Protein AF-A0A0M9E7S1-F1 (afdb_monomer_lite)

Sequence (119 aa):
RYPCWGASKAYTALWEYKQAVERAGSFEASAVIRSLEGHKFSILKDEEQWRKFDHQNIQTIFLVKCKEKKAVLKDPYKLDFFDIIDYLPGGRSARTYEEWKTDRLKANLPTYLEKLPGE

Foldseek 3Di:
DDDDPVVVVVVVVVVLLVVLCVVLVHPQPVSSLVSQAQDWDDDPAPIWHLHHFPRDIQAKDFDWDFDDQVVLVPPPVSPPTTDGDDIDGSVRPDDDLVRVQVVQVVVVHDSGDDDDPPD

Structure (mmCIF, N/CA/C/O backbone):
data_AF-A0A0M9E7S1-F1
#
_entry.id   AF-A0A0M9E7S1-F1
#
loop_
_atom_site.group_PDB
_atom_site.id
_atom_site.type_sy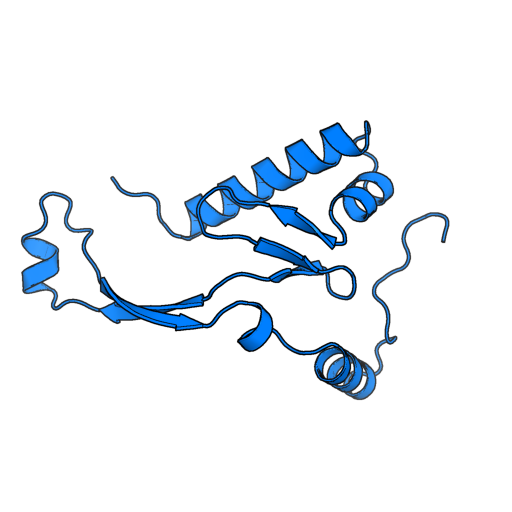mbol
_atom_site.label_atom_id
_atom_site.label_alt_id
_atom_site.label_comp_id
_atom_site.label_asym_id
_atom_site.label_entity_id
_atom_site.label_seq_id
_atom_site.pdbx_PDB_ins_code
_atom_site.Cartn_x
_atom_site.Cartn_y
_atom_site.Cartn_z
_atom_site.occupancy
_atom_site.B_iso_or_equiv
_atom_site.auth_seq_id
_atom_site.auth_comp_id
_atom_site.auth_asym_id
_atom_site.auth_atom_id
_atom_site.pdbx_PDB_model_num
ATOM 1 N N . ARG A 1 1 ? 7.468 8.975 -20.423 1.00 82.81 1 ARG A N 1
ATOM 2 C CA . ARG A 1 1 ? 8.323 8.590 -19.272 1.00 82.81 1 ARG A CA 1
ATOM 3 C C . ARG A 1 1 ? 7.488 7.689 -18.374 1.00 82.81 1 ARG A C 1
ATOM 5 O O . ARG A 1 1 ? 6.352 8.064 -18.121 1.00 82.81 1 ARG A O 1
ATOM 12 N N . TYR A 1 2 ? 7.994 6.535 -17.937 1.00 88.00 2 TYR A N 1
ATOM 13 C CA . TYR A 1 2 ? 7.246 5.669 -17.016 1.00 88.00 2 TYR A CA 1
ATOM 14 C C . TYR A 1 2 ? 7.163 6.290 -15.610 1.00 88.00 2 TYR A C 1
ATOM 16 O O . TYR A 1 2 ? 8.112 6.976 -15.206 1.00 88.00 2 TYR A O 1
ATOM 24 N N . PRO A 1 3 ? 6.051 6.099 -14.876 1.00 90.75 3 PRO A N 1
ATOM 25 C CA . PRO A 1 3 ? 5.934 6.559 -13.499 1.00 90.75 3 PRO A C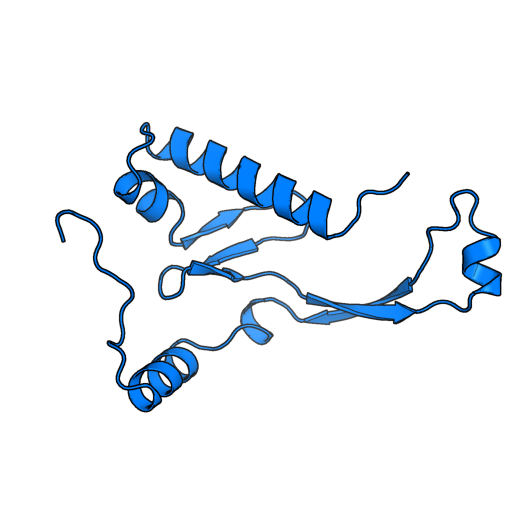A 1
ATOM 26 C C . PRO A 1 3 ? 6.926 5.816 -12.601 1.00 90.75 3 PRO A C 1
ATOM 28 O O . PRO A 1 3 ? 7.207 4.634 -12.797 1.00 90.75 3 PRO A O 1
ATOM 31 N N . CYS A 1 4 ? 7.457 6.510 -11.596 1.00 90.31 4 CYS A N 1
ATOM 32 C CA . CYS A 1 4 ? 8.241 5.856 -10.557 1.00 90.31 4 CYS A CA 1
ATOM 33 C C . CYS A 1 4 ? 7.319 5.205 -9.517 1.00 90.31 4 CYS A C 1
ATOM 35 O O . CYS A 1 4 ? 6.138 5.537 -9.399 1.00 90.31 4 CYS A O 1
ATOM 37 N N . TRP A 1 5 ? 7.889 4.325 -8.700 1.00 90.88 5 TRP A N 1
ATOM 38 C CA . TRP A 1 5 ? 7.177 3.680 -7.597 1.00 90.88 5 TRP A CA 1
ATOM 39 C C . TRP A 1 5 ? 6.497 4.674 -6.642 1.00 90.88 5 TRP A C 1
ATOM 41 O O . TRP A 1 5 ? 5.374 4.439 -6.205 1.00 90.88 5 TRP A O 1
ATOM 51 N N . GLY A 1 6 ? 7.128 5.823 -6.370 1.00 93.94 6 GLY A N 1
ATOM 52 C CA . GLY A 1 6 ? 6.534 6.876 -5.542 1.00 93.94 6 GLY A CA 1
ATOM 53 C C . GLY A 1 6 ? 5.258 7.471 -6.148 1.00 93.94 6 GLY A C 1
ATOM 54 O O . GLY A 1 6 ? 4.278 7.666 -5.434 1.00 93.94 6 GLY A O 1
ATOM 55 N N . ALA A 1 7 ? 5.234 7.687 -7.467 1.00 94.88 7 ALA A N 1
ATOM 56 C CA . ALA A 1 7 ? 4.047 8.177 -8.168 1.00 94.88 7 ALA A CA 1
ATOM 57 C C . ALA A 1 7 ? 2.902 7.152 -8.130 1.00 94.88 7 ALA A C 1
ATOM 59 O O . ALA A 1 7 ? 1.761 7.523 -7.873 1.00 94.88 7 ALA A O 1
ATOM 60 N N . SER A 1 8 ? 3.215 5.863 -8.312 1.00 93.75 8 SER A N 1
ATOM 61 C CA . SER A 1 8 ? 2.234 4.778 -8.173 1.00 93.75 8 SER A CA 1
ATOM 62 C C . SER A 1 8 ? 1.630 4.742 -6.764 1.00 93.75 8 SER A C 1
ATOM 64 O O . SER A 1 8 ? 0.411 4.719 -6.627 1.00 93.75 8 SER A O 1
ATOM 66 N N . LYS A 1 9 ? 2.459 4.838 -5.716 1.00 94.12 9 LYS A N 1
ATOM 67 C CA . LYS A 1 9 ? 1.985 4.865 -4.324 1.00 94.12 9 LYS A CA 1
ATOM 68 C C . LYS A 1 9 ? 1.076 6.047 -4.016 1.00 94.12 9 LYS A C 1
ATOM 70 O O . LYS A 1 9 ? 0.037 5.861 -3.392 1.00 94.12 9 LYS A O 1
ATOM 75 N N . ALA A 1 10 ? 1.476 7.247 -4.431 1.00 96.50 10 ALA A N 1
ATOM 76 C CA . ALA A 1 10 ? 0.689 8.453 -4.200 1.00 96.50 10 ALA A CA 1
ATOM 77 C C . ALA A 1 10 ? -0.675 8.365 -4.898 1.00 96.50 10 ALA A C 1
ATOM 79 O O . ALA A 1 10 ? -1.693 8.705 -4.300 1.00 96.50 10 ALA A O 1
ATOM 80 N N . TYR A 1 11 ? -0.696 7.851 -6.132 1.00 96.88 11 TYR A N 1
ATOM 81 C CA . TYR A 1 11 ? -1.932 7.633 -6.876 1.00 96.88 11 TYR A CA 1
ATOM 82 C C . TYR A 1 11 ? -2.858 6.639 -6.165 1.00 96.88 11 TYR A C 1
ATOM 84 O O . TYR A 1 11 ? -4.017 6.967 -5.920 1.00 96.88 11 TYR A O 1
ATOM 92 N N . THR A 1 12 ? -2.345 5.468 -5.765 1.00 96.62 12 THR A N 1
ATOM 93 C CA . THR A 1 12 ? -3.123 4.463 -5.023 1.00 96.62 12 THR A CA 1
ATOM 94 C C . THR A 1 12 ? -3.678 5.031 -3.717 1.00 96.62 12 THR A C 1
ATOM 96 O O . THR A 1 12 ? -4.867 4.890 -3.456 1.00 96.62 12 THR A O 1
ATOM 99 N N . ALA A 1 13 ? -2.856 5.715 -2.914 1.00 96.75 13 ALA A N 1
ATOM 100 C CA . ALA A 1 13 ? -3.292 6.269 -1.632 1.00 96.75 13 ALA A CA 1
ATOM 101 C C . ALA A 1 13 ? -4.400 7.324 -1.792 1.00 96.75 13 ALA A C 1
ATOM 103 O O . ALA A 1 13 ? -5.380 7.305 -1.050 1.00 96.75 13 ALA A O 1
ATOM 104 N N . LEU A 1 14 ? -4.271 8.221 -2.776 1.00 98.06 14 LEU A N 1
ATOM 105 C CA . LEU A 1 14 ? -5.283 9.244 -3.031 1.00 98.06 14 LEU A CA 1
ATOM 106 C C . LEU A 1 14 ? -6.587 8.635 -3.559 1.00 98.06 14 LEU A C 1
ATOM 108 O O . LEU A 1 14 ? -7.670 9.059 -3.154 1.00 98.06 14 LEU A O 1
ATOM 112 N N . TRP A 1 15 ? -6.489 7.638 -4.440 1.00 98.06 15 TRP A N 1
ATOM 113 C CA . TRP A 1 15 ? -7.659 6.948 -4.975 1.00 98.06 15 TRP A CA 1
ATOM 114 C C . TRP A 1 15 ? -8.411 6.183 -3.885 1.00 98.06 15 TRP A C 1
ATOM 116 O O . TRP A 1 15 ? -9.627 6.307 -3.773 1.00 98.06 15 TRP A O 1
ATOM 126 N N . GLU A 1 16 ? -7.691 5.462 -3.031 1.00 98.31 16 GLU A N 1
ATOM 127 C CA . GLU A 1 16 ? -8.280 4.729 -1.912 1.00 98.31 16 GLU A CA 1
ATOM 128 C C . GLU A 1 16 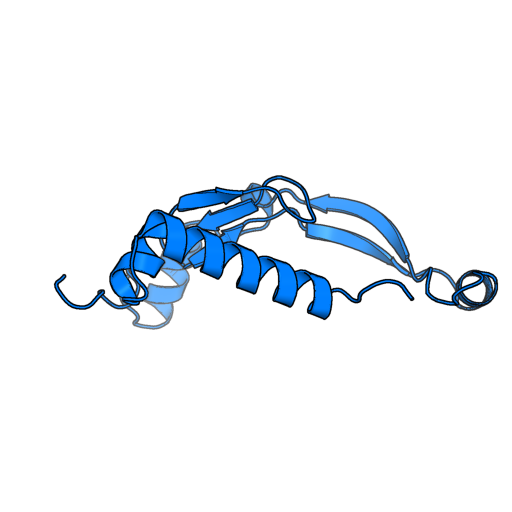? -8.899 5.660 -0.868 1.00 98.31 16 GLU A C 1
ATOM 130 O O . GLU A 1 16 ? -10.001 5.391 -0.391 1.00 98.31 16 GLU A O 1
ATOM 135 N N . TYR A 1 17 ? -8.262 6.798 -0.573 1.00 98.50 17 TYR A N 1
ATOM 136 C CA . TYR A 1 17 ? -8.858 7.827 0.280 1.00 98.50 17 TYR A CA 1
ATOM 137 C C . TYR A 1 17 ? -10.164 8.371 -0.313 1.00 98.50 17 TYR A C 1
ATOM 139 O O . TYR A 1 17 ? -11.180 8.400 0.381 1.00 98.50 17 TYR A O 1
ATOM 147 N N . LYS A 1 18 ? -10.169 8.742 -1.603 1.00 98.56 18 LYS A N 1
ATOM 148 C CA . LYS A 1 18 ? -11.382 9.181 -2.314 1.00 98.56 18 LYS A CA 1
ATOM 149 C C . LYS A 1 18 ? -12.494 8.136 -2.184 1.00 98.56 18 LYS A C 1
ATOM 151 O O . LYS A 1 18 ? -13.594 8.467 -1.754 1.00 98.56 18 LYS A O 1
ATOM 156 N N . GLN A 1 19 ? -12.207 6.884 -2.536 1.00 98.31 19 GLN A N 1
ATOM 157 C CA . GLN A 1 19 ? -13.194 5.802 -2.504 1.00 98.31 19 GLN A CA 1
ATOM 158 C C . GLN A 1 19 ? -13.705 5.549 -1.078 1.00 98.31 19 GLN A C 1
ATOM 160 O O . GLN A 1 19 ? -14.888 5.281 -0.881 1.00 98.31 19 GLN A O 1
ATOM 165 N N . ALA A 1 20 ? -12.838 5.652 -0.068 1.00 98.62 20 ALA A N 1
ATOM 166 C CA . ALA A 1 20 ? -13.227 5.494 1.326 1.00 98.62 20 ALA A CA 1
ATOM 167 C C . ALA A 1 20 ? -14.143 6.618 1.814 1.00 98.62 20 ALA A C 1
ATOM 169 O O . ALA A 1 20 ? -15.132 6.316 2.483 1.00 98.62 20 ALA A O 1
ATOM 170 N N . VAL A 1 21 ? -13.858 7.872 1.444 1.00 98.81 21 VAL A N 1
ATOM 171 C CA . VAL A 1 21 ? -14.731 9.032 1.693 1.00 98.81 21 VAL A CA 1
ATOM 172 C C . VAL A 1 21 ? -16.092 8.837 1.029 1.00 98.81 21 VAL A C 1
ATOM 174 O O . VAL A 1 21 ? -17.117 9.027 1.677 1.00 98.81 21 VAL A O 1
ATOM 177 N N . GLU A 1 22 ? -16.123 8.407 -0.235 1.00 98.62 22 GLU A N 1
ATOM 178 C CA . GLU A 1 22 ? -17.372 8.160 -0.967 1.00 98.62 22 GLU A CA 1
ATOM 179 C C . GLU A 1 22 ? -18.211 7.053 -0.312 1.00 98.62 22 GLU A C 1
ATOM 181 O O . GLU A 1 22 ? -19.418 7.218 -0.149 1.00 98.62 22 GLU A O 1
ATOM 186 N N . ARG A 1 23 ? -17.583 5.960 0.142 1.00 98.44 23 ARG A N 1
ATOM 187 C CA . ARG A 1 23 ? -18.260 4.900 0.911 1.00 98.44 23 ARG A CA 1
ATOM 188 C C . ARG A 1 23 ? -18.725 5.368 2.291 1.00 98.44 23 ARG A C 1
ATOM 190 O O . ARG A 1 23 ? -19.775 4.934 2.753 1.00 98.44 23 ARG A O 1
ATOM 197 N N . ALA A 1 24 ? -17.941 6.214 2.957 1.00 98.31 24 ALA A N 1
ATOM 198 C CA . ALA A 1 24 ? -18.271 6.755 4.273 1.00 98.31 24 ALA A CA 1
ATOM 199 C C . ALA A 1 24 ? -19.349 7.849 4.206 1.00 98.31 24 ALA A C 1
ATOM 201 O O . ALA A 1 24 ? -19.963 8.157 5.226 1.00 98.31 24 ALA A O 1
ATOM 202 N N . GLY A 1 25 ? -19.552 8.464 3.035 1.00 98.50 25 GLY A N 1
ATOM 203 C CA . GLY A 1 25 ? -20.422 9.627 2.864 1.00 98.50 25 GLY A CA 1
ATOM 204 C C . GLY A 1 25 ? -19.960 10.849 3.667 1.00 98.50 25 GLY A C 1
ATOM 205 O O . GLY A 1 25 ? -20.771 11.716 3.982 1.00 98.50 25 GLY A O 1
ATOM 206 N N . SER A 1 26 ? -18.683 10.899 4.062 1.00 97.88 26 SER A N 1
ATOM 207 C CA . SER A 1 26 ? -18.142 11.911 4.971 1.00 97.88 26 SER A CA 1
ATOM 208 C C . SER A 1 26 ? -16.619 12.006 4.872 1.00 97.88 26 SER A C 1
ATOM 210 O O . SER A 1 26 ? -15.942 11.024 4.568 1.00 97.88 26 SER A O 1
ATOM 212 N N . PHE A 1 27 ? -16.084 13.187 5.183 1.00 97.81 27 PHE A N 1
ATOM 213 C CA . PHE A 1 27 ? -14.649 13.427 5.361 1.00 97.81 27 PHE A CA 1
ATOM 214 C C . PHE A 1 27 ? -14.183 13.234 6.815 1.00 97.81 27 PHE A C 1
ATOM 216 O O . PHE A 1 27 ? -12.989 13.356 7.088 1.00 97.81 27 PHE A O 1
ATOM 223 N N . GLU A 1 28 ? -15.095 12.924 7.746 1.00 97.56 28 GLU A N 1
ATOM 224 C CA . GLU A 1 28 ? -14.757 12.661 9.147 1.00 97.56 28 GLU A CA 1
ATOM 225 C C . GLU A 1 28 ? -13.749 11.515 9.263 1.00 97.56 28 GLU A C 1
ATOM 227 O O . GLU A 1 28 ? -14.011 10.389 8.830 1.00 97.56 28 GLU A O 1
ATOM 232 N N . ALA A 1 29 ? -12.598 11.787 9.886 1.00 95.94 29 ALA A N 1
ATOM 233 C CA . ALA A 1 29 ? -11.457 10.872 9.885 1.00 95.94 29 ALA A CA 1
ATOM 234 C C . ALA A 1 29 ? -11.817 9.476 10.416 1.00 95.94 29 ALA A C 1
ATOM 236 O O . ALA A 1 29 ? -11.438 8.471 9.822 1.00 95.94 29 ALA A O 1
ATOM 237 N N . SER A 1 30 ? -12.607 9.397 11.491 1.00 96.69 30 SER A N 1
ATOM 238 C CA . SER A 1 30 ? -13.025 8.117 12.070 1.00 96.69 30 SER A CA 1
ATOM 239 C C . SER A 1 30 ? -13.951 7.318 11.141 1.00 96.69 30 SER A C 1
ATOM 241 O O . SER A 1 30 ? -13.856 6.093 11.084 1.00 96.69 30 SER A O 1
ATOM 243 N N . ALA A 1 31 ? -14.815 7.987 10.371 1.00 97.62 31 ALA A N 1
ATOM 244 C CA . ALA A 1 31 ? -15.677 7.340 9.384 1.00 97.62 31 ALA A CA 1
ATOM 245 C C . ALA A 1 31 ? -14.867 6.822 8.185 1.00 97.62 31 ALA A C 1
ATOM 247 O O . ALA A 1 31 ? -15.075 5.692 7.741 1.00 97.62 31 ALA A O 1
ATOM 248 N N . VAL A 1 32 ? -13.896 7.610 7.713 1.00 98.25 32 VAL A N 1
ATOM 249 C CA . VAL A 1 32 ? -12.997 7.218 6.619 1.00 98.25 32 VAL A CA 1
ATOM 250 C C . VAL A 1 32 ? -12.101 6.048 7.029 1.00 98.25 32 VAL A C 1
ATOM 252 O O . VAL A 1 32 ? -11.995 5.085 6.274 1.00 98.25 32 VAL A O 1
ATOM 255 N N . ILE A 1 33 ? -11.514 6.074 8.233 1.00 97.50 33 ILE A N 1
ATOM 256 C CA . ILE A 1 33 ? -10.699 4.963 8.757 1.00 97.50 33 ILE A CA 1
ATOM 257 C C . ILE A 1 33 ? -11.527 3.677 8.804 1.00 97.50 33 ILE A C 1
ATOM 259 O O . ILE A 1 33 ? -11.110 2.670 8.239 1.00 97.50 33 ILE A O 1
ATOM 263 N N . ARG A 1 34 ? -12.743 3.716 9.366 1.00 96.81 34 ARG A N 1
ATOM 264 C CA . ARG A 1 34 ? -13.639 2.545 9.396 1.00 96.81 34 ARG A CA 1
ATOM 265 C C . ARG A 1 34 ? -14.009 2.033 8.001 1.00 96.81 34 ARG A C 1
ATOM 267 O O . ARG A 1 34 ? -14.203 0.836 7.827 1.00 96.81 34 ARG A O 1
ATOM 274 N N . SER A 1 35 ? -14.094 2.922 7.014 1.00 98.12 35 SER A N 1
ATOM 275 C CA . SER A 1 35 ? -14.354 2.580 5.609 1.00 98.12 35 SER A CA 1
ATOM 276 C C . SER A 1 35 ? -13.126 1.999 4.883 1.00 98.12 35 SER A C 1
ATOM 278 O O . SER A 1 35 ? -13.278 1.280 3.891 1.00 98.12 35 SER A O 1
ATOM 280 N N . LEU A 1 36 ? -11.909 2.288 5.356 1.00 98.44 36 LEU A N 1
ATOM 281 C CA . LEU A 1 36 ? -10.658 1.688 4.874 1.00 98.44 36 LEU A CA 1
ATOM 282 C C . LEU A 1 36 ? -10.378 0.334 5.533 1.00 98.44 36 LEU A C 1
ATOM 284 O O . LEU A 1 36 ? -9.930 -0.587 4.859 1.00 98.44 36 LEU A O 1
ATOM 288 N N . GLU A 1 37 ? -10.629 0.187 6.832 1.00 97.81 37 GLU A N 1
ATOM 289 C CA . GLU A 1 37 ? -10.273 -1.015 7.587 1.00 97.81 37 GLU A CA 1
ATOM 290 C C . GLU A 1 37 ? -10.874 -2.303 7.002 1.00 97.81 37 GLU A C 1
ATOM 292 O O . GLU A 1 37 ? -12.084 -2.515 6.969 1.00 97.81 37 GLU A O 1
ATOM 297 N N . GLY A 1 38 ? -9.998 -3.214 6.577 1.00 97.69 38 GLY A N 1
ATOM 298 C CA . GLY A 1 38 ? -10.365 -4.491 5.971 1.00 97.69 38 GLY A CA 1
ATOM 299 C C . GLY A 1 38 ? -10.719 -4.409 4.485 1.00 97.69 38 GLY A C 1
ATOM 300 O O . GLY A 1 38 ? -10.918 -5.464 3.878 1.00 97.69 38 GLY A O 1
ATOM 301 N N . HIS A 1 39 ? -10.760 -3.213 3.890 1.00 98.19 39 HIS A N 1
ATOM 302 C CA . HIS A 1 39 ? -11.118 -3.014 2.490 1.00 98.19 39 HIS A CA 1
ATOM 303 C C . HIS A 1 39 ? -10.088 -3.644 1.548 1.00 98.19 39 HIS A C 1
ATOM 305 O O . HIS A 1 39 ? -8.882 -3.445 1.707 1.00 98.19 39 HIS A O 1
ATOM 311 N N . LYS A 1 40 ? -10.592 -4.392 0.562 1.00 97.69 40 LYS A N 1
ATOM 312 C CA . LYS A 1 40 ? -9.820 -4.996 -0.525 1.00 97.69 40 LYS A CA 1
ATOM 313 C C . LYS A 1 40 ? -10.056 -4.236 -1.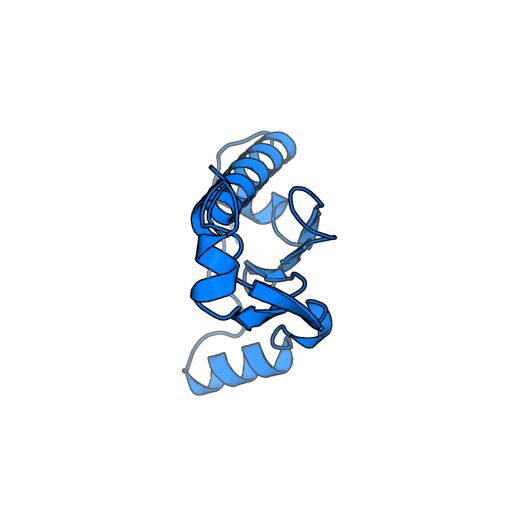822 1.00 97.69 40 LYS A C 1
ATOM 315 O O . LYS A 1 40 ? -11.195 -3.861 -2.101 1.00 97.69 40 LYS A O 1
ATOM 320 N N . PHE A 1 41 ? -9.009 -4.060 -2.615 1.00 97.50 41 PHE A N 1
ATOM 321 C CA . PHE A 1 41 ? -9.059 -3.288 -3.852 1.00 97.50 41 PHE A CA 1
ATOM 322 C C . PHE A 1 41 ? -8.011 -3.774 -4.861 1.00 97.50 41 PHE A C 1
ATOM 324 O O . PHE A 1 41 ? -7.030 -4.412 -4.490 1.00 97.50 41 PHE A O 1
ATOM 331 N N . SER A 1 42 ? -8.207 -3.426 -6.134 1.00 96.88 42 SER A N 1
ATOM 332 C CA . SER A 1 42 ? -7.255 -3.686 -7.222 1.00 96.88 42 SER A CA 1
ATOM 333 C C . SER A 1 42 ? -7.221 -2.471 -8.147 1.00 96.88 42 SER A C 1
ATOM 335 O O . SER A 1 42 ? -8.220 -2.170 -8.799 1.00 96.88 42 SER A O 1
ATOM 337 N N . ILE A 1 43 ? -6.096 -1.748 -8.184 1.00 94.00 43 ILE A N 1
ATOM 338 C CA . ILE A 1 43 ? -5.943 -0.521 -8.992 1.00 94.00 43 ILE A CA 1
ATOM 339 C C . ILE A 1 43 ? -4.755 -0.647 -9.947 1.00 94.00 43 ILE A C 1
ATOM 341 O O . ILE A 1 43 ? -4.939 -0.800 -11.150 1.00 94.00 43 ILE A O 1
ATOM 345 N N . LEU A 1 44 ? -3.529 -0.547 -9.418 1.00 93.06 44 LEU A N 1
ATOM 346 C CA . LEU A 1 44 ? -2.292 -0.541 -10.216 1.00 93.06 44 LEU A CA 1
ATOM 347 C C . LEU A 1 44 ? -1.541 -1.878 -10.173 1.00 93.06 44 LEU A C 1
ATOM 349 O O . LEU A 1 44 ? -0.637 -2.099 -10.978 1.00 93.06 44 LEU A O 1
ATOM 353 N N . LYS A 1 45 ? -1.881 -2.737 -9.212 1.00 92.00 45 LYS A N 1
ATOM 354 C CA . LYS A 1 45 ? -1.277 -4.049 -8.970 1.00 92.00 45 LYS A CA 1
ATOM 355 C C . LYS A 1 45 ? -2.377 -5.115 -8.889 1.00 92.00 45 LYS A C 1
ATOM 357 O O . LYS A 1 45 ? -3.512 -4.876 -9.300 1.00 92.00 45 LYS A O 1
ATOM 362 N N . ASP A 1 46 ? -2.007 -6.296 -8.408 1.00 92.81 46 ASP A N 1
ATOM 363 C CA . ASP A 1 46 ? -2.935 -7.335 -7.976 1.00 92.81 46 ASP A CA 1
ATOM 364 C C . ASP A 1 46 ? -3.764 -6.904 -6.750 1.00 92.81 46 ASP A C 1
ATOM 366 O O . ASP A 1 46 ? -3.699 -5.750 -6.332 1.00 92.81 46 ASP A O 1
ATOM 370 N N . GLU A 1 47 ? -4.591 -7.808 -6.212 1.00 95.75 47 GLU A N 1
ATOM 371 C CA . GLU A 1 47 ? -5.437 -7.504 -5.050 1.00 95.75 47 GLU A CA 1
ATOM 372 C C . GLU A 1 47 ? -4.583 -7.070 -3.847 1.00 95.75 47 GLU A C 1
ATOM 374 O O . GLU A 1 47 ? -3.637 -7.747 -3.436 1.00 95.75 47 GLU A O 1
ATOM 379 N N . GLU A 1 48 ? -4.969 -5.942 -3.265 1.00 97.00 48 GLU A N 1
ATOM 380 C CA . GLU A 1 48 ? -4.379 -5.338 -2.079 1.00 97.00 48 GLU A CA 1
ATOM 381 C C . GLU A 1 48 ? -5.439 -5.214 -0.972 1.00 97.00 48 GLU A C 1
ATOM 383 O O . GLU A 1 48 ? -6.645 -5.232 -1.237 1.00 97.00 48 GLU A O 1
ATOM 388 N N . GLN A 1 49 ? -5.006 -5.087 0.286 1.00 97.50 49 GLN A N 1
ATOM 389 C CA . GLN A 1 49 ? -5.912 -4.902 1.422 1.00 97.50 49 GLN A CA 1
ATOM 390 C C . GLN A 1 49 ? -5.361 -3.916 2.452 1.00 97.50 49 GLN A C 1
ATOM 392 O O . GLN A 1 49 ? -4.247 -4.086 2.943 1.00 97.50 49 GLN A O 1
ATOM 397 N N . TRP A 1 50 ? -6.181 -2.963 2.894 1.00 97.94 50 TRP A N 1
ATOM 398 C CA . TRP A 1 50 ? -5.903 -2.171 4.096 1.00 97.94 50 TRP A CA 1
ATOM 399 C C . TRP A 1 50 ? -6.204 -2.996 5.347 1.00 97.94 50 TRP A C 1
ATOM 401 O O . TRP A 1 50 ? -7.360 -3.210 5.715 1.00 97.94 50 TRP A O 1
ATOM 411 N N . ARG A 1 51 ? -5.172 -3.517 6.011 1.00 97.56 51 ARG A N 1
ATOM 412 C CA . ARG A 1 51 ? -5.348 -4.416 7.154 1.00 97.56 51 ARG A CA 1
ATOM 413 C C . ARG A 1 51 ? -5.827 -3.670 8.392 1.00 97.56 51 ARG A C 1
ATOM 415 O O . ARG A 1 51 ? -5.252 -2.670 8.794 1.00 97.56 51 ARG A O 1
ATOM 422 N N . LYS A 1 52 ? -6.860 -4.207 9.041 1.00 96.50 52 LYS A N 1
ATOM 423 C CA . LYS A 1 52 ? -7.555 -3.534 10.144 1.00 96.50 52 LYS A CA 1
ATOM 424 C C . LYS A 1 52 ? -6.683 -3.250 11.373 1.00 96.50 52 LYS A C 1
ATOM 426 O O . LYS A 1 52 ? -6.736 -2.155 11.904 1.00 96.50 52 LYS A O 1
ATOM 431 N N . PHE A 1 53 ? -5.911 -4.223 11.854 1.00 95.56 53 PHE A N 1
ATOM 432 C CA . PHE A 1 53 ? -5.286 -4.103 13.180 1.00 95.56 53 PHE A CA 1
ATOM 433 C C . PHE A 1 53 ? -4.030 -3.218 13.220 1.00 95.56 53 PHE A C 1
ATOM 435 O O . PHE A 1 53 ? -3.622 -2.813 14.304 1.00 95.56 53 PHE A O 1
ATOM 442 N N . ASP A 1 54 ? -3.393 -2.955 12.076 1.00 96.38 54 ASP A N 1
ATOM 443 C CA . ASP A 1 54 ? -2.156 -2.166 11.988 1.00 96.38 54 ASP A CA 1
ATOM 444 C C . ASP A 1 54 ? -2.125 -1.171 10.820 1.00 96.38 54 ASP A C 1
ATOM 446 O O . ASP A 1 54 ? -1.097 -0.535 10.594 1.00 96.38 54 ASP A O 1
ATOM 450 N N . HIS A 1 55 ? -3.226 -1.059 10.071 1.00 96.75 55 HIS A N 1
ATOM 451 C CA . HIS A 1 55 ? -3.401 -0.180 8.906 1.00 96.75 55 HIS A CA 1
ATOM 452 C C . HIS A 1 55 ? -2.353 -0.376 7.798 1.00 96.75 55 HIS A C 1
ATOM 454 O O . HIS A 1 55 ? -2.182 0.474 6.923 1.00 96.75 55 HIS A O 1
ATOM 460 N N . GLN A 1 56 ? -1.674 -1.527 7.781 1.00 96.25 56 GLN A N 1
ATOM 461 C CA . GLN A 1 56 ? -0.734 -1.877 6.724 1.00 96.25 56 GLN A CA 1
ATOM 462 C C . GLN A 1 56 ? -1.489 -2.208 5.430 1.00 96.25 56 GLN A C 1
ATOM 464 O O . GLN A 1 56 ? -2.407 -3.027 5.431 1.00 96.25 56 GLN A O 1
ATOM 469 N N . ASN A 1 57 ? -1.042 -1.650 4.302 1.00 96.50 57 ASN A N 1
ATOM 470 C CA . ASN A 1 57 ? -1.448 -2.143 2.987 1.00 96.50 57 ASN A CA 1
ATOM 471 C C . ASN A 1 57 ? -0.742 -3.480 2.694 1.00 96.50 57 ASN A C 1
ATOM 473 O O . ASN A 1 57 ? 0.479 -3.520 2.495 1.00 96.50 57 ASN A O 1
ATOM 477 N N . ILE A 1 58 ? -1.509 -4.563 2.695 1.00 97.25 58 ILE A N 1
ATOM 478 C CA . ILE A 1 58 ? -1.077 -5.918 2.369 1.00 97.25 58 ILE A CA 1
ATOM 479 C C . ILE A 1 58 ? -1.131 -6.093 0.864 1.00 97.25 58 ILE A C 1
ATOM 481 O O . ILE A 1 58 ? -2.194 -6.010 0.260 1.00 97.25 58 ILE A O 1
ATOM 485 N N . GLN A 1 59 ? 0.026 -6.362 0.273 1.00 95.75 59 GLN A N 1
ATOM 486 C CA . GLN A 1 59 ? 0.189 -6.422 -1.170 1.00 95.75 59 GLN A CA 1
ATOM 487 C C . GLN A 1 59 ? 1.335 -7.353 -1.546 1.00 95.75 59 GLN A C 1
ATOM 489 O O . GLN A 1 59 ? 2.255 -7.559 -0.752 1.00 95.75 59 GLN A O 1
ATOM 494 N N . THR A 1 60 ? 1.324 -7.860 -2.775 1.00 95.81 60 THR A N 1
ATOM 495 C CA . THR A 1 60 ? 2.446 -8.639 -3.306 1.00 95.81 60 THR A CA 1
ATOM 496 C C . THR A 1 60 ? 3.711 -7.790 -3.409 1.00 95.81 60 THR A C 1
ATOM 498 O O . THR A 1 60 ? 3.683 -6.653 -3.886 1.00 95.81 60 THR A O 1
ATOM 501 N N . ILE A 1 61 ? 4.842 -8.335 -2.975 1.00 95.00 61 ILE A N 1
ATOM 502 C CA . ILE A 1 61 ? 6.164 -7.723 -3.119 1.00 95.00 61 ILE A CA 1
ATOM 503 C C . ILE A 1 61 ? 6.894 -8.408 -4.270 1.00 95.00 61 ILE A C 1
ATOM 505 O O . ILE A 1 61 ? 6.932 -9.631 -4.332 1.00 95.00 61 ILE A O 1
ATOM 509 N N . PHE A 1 62 ? 7.492 -7.631 -5.171 1.00 95.00 62 PHE A N 1
ATOM 510 C CA . PHE A 1 62 ? 8.263 -8.165 -6.294 1.00 95.00 62 PHE A CA 1
ATOM 511 C C . PHE A 1 62 ? 9.752 -8.196 -5.967 1.00 95.00 62 PHE A C 1
ATOM 513 O O . PHE A 1 62 ? 10.317 -7.194 -5.525 1.00 95.00 62 PHE A O 1
ATOM 520 N N . LEU A 1 63 ? 10.390 -9.332 -6.236 1.00 96.62 63 LEU A N 1
ATOM 521 C CA . LEU A 1 63 ? 11.839 -9.443 -6.250 1.00 96.62 63 LEU A CA 1
ATOM 522 C C . LEU A 1 63 ? 12.337 -9.074 -7.647 1.00 96.62 63 LEU A C 1
ATOM 524 O O . LEU A 1 63 ? 11.912 -9.657 -8.647 1.00 96.62 63 LEU A O 1
ATOM 528 N N . VAL A 1 64 ? 13.248 -8.106 -7.712 1.00 97.00 64 VAL A N 1
ATOM 529 C CA . VAL A 1 64 ? 13.760 -7.572 -8.977 1.00 97.00 64 VAL A CA 1
ATOM 530 C C . VAL A 1 64 ? 15.269 -7.739 -9.085 1.00 97.00 64 VAL A C 1
ATOM 532 O O . VAL A 1 64 ? 15.994 -7.633 -8.095 1.00 97.00 64 VAL A O 1
ATOM 535 N N . LYS A 1 65 ? 15.750 -7.962 -10.309 1.00 98.12 65 LYS A N 1
ATOM 536 C CA . LYS A 1 65 ? 17.174 -7.994 -10.645 1.00 98.12 65 LYS A CA 1
ATOM 537 C C . LYS A 1 65 ? 17.513 -6.820 -11.549 1.00 98.12 65 LYS A C 1
ATOM 539 O O . LYS A 1 65 ? 16.950 -6.691 -12.632 1.00 98.12 65 LYS A O 1
ATOM 544 N N . CYS A 1 66 ? 18.457 -5.985 -11.121 1.00 98.06 66 CYS A N 1
ATOM 545 C CA . CYS A 1 66 ? 18.924 -4.861 -11.926 1.00 98.06 66 CYS A CA 1
ATOM 546 C C . CYS A 1 66 ? 19.578 -5.340 -13.227 1.00 98.06 66 CYS A C 1
ATOM 548 O O . CYS A 1 66 ? 20.402 -6.259 -13.230 1.00 98.06 66 CYS A O 1
ATOM 550 N N . LYS A 1 67 ? 19.247 -4.660 -14.322 1.00 98.12 67 LYS A N 1
ATOM 551 C CA . LYS A 1 67 ? 19.884 -4.830 -15.624 1.00 98.12 67 LYS A CA 1
ATOM 552 C C . LYS A 1 67 ? 21.244 -4.144 -15.644 1.00 98.12 67 LYS A C 1
ATOM 554 O O . LYS A 1 67 ? 21.486 -3.152 -14.955 1.00 98.12 67 LYS A O 1
ATOM 559 N N . GLU A 1 68 ? 22.142 -4.648 -16.485 1.00 98.12 68 GLU A N 1
ATOM 560 C CA . GLU A 1 68 ? 23.402 -3.958 -16.748 1.00 98.12 68 GLU A CA 1
ATOM 561 C C . GLU A 1 68 ? 23.148 -2.595 -17.396 1.00 98.12 68 GLU A C 1
ATOM 563 O O . GLU A 1 68 ? 22.331 -2.474 -18.311 1.00 98.12 68 GLU A O 1
ATOM 568 N N . LYS A 1 69 ? 23.938 -1.583 -17.018 1.00 97.81 69 LYS A N 1
ATOM 569 C CA . LYS A 1 69 ? 23.851 -0.218 -17.568 1.00 97.81 69 LYS A CA 1
ATOM 570 C C . LYS A 1 69 ? 23.772 -0.190 -19.099 1.00 97.81 69 LYS A C 1
ATOM 572 O O . LYS A 1 69 ? 23.000 0.583 -19.656 1.00 97.81 69 LYS A O 1
ATOM 577 N N . LYS A 1 70 ? 24.552 -1.034 -19.788 1.00 98.00 70 LYS A N 1
ATOM 578 C CA . LYS A 1 70 ? 24.573 -1.093 -21.260 1.00 98.00 70 LYS A CA 1
ATOM 579 C C . LYS A 1 70 ? 23.224 -1.503 -21.862 1.00 98.00 70 LYS A C 1
ATOM 581 O O . LYS A 1 70 ? 22.914 -1.066 -22.961 1.00 98.00 70 LYS A O 1
ATOM 586 N N . ALA A 1 71 ? 22.451 -2.338 -21.168 1.00 97.12 71 ALA A N 1
ATOM 587 C CA . ALA A 1 71 ? 21.116 -2.744 -21.592 1.00 97.12 71 ALA A CA 1
ATOM 588 C C . ALA A 1 71 ? 20.108 -1.618 -21.330 1.00 97.12 71 ALA A C 1
ATOM 590 O O . ALA A 1 71 ? 19.389 -1.237 -22.247 1.00 97.12 71 ALA A O 1
ATOM 591 N N . VAL A 1 72 ? 20.155 -0.999 -20.143 1.00 97.19 72 VAL A N 1
ATOM 592 C CA . VAL A 1 72 ? 19.301 0.154 -19.801 1.00 97.19 72 VAL A CA 1
ATOM 593 C C . VAL A 1 72 ? 19.476 1.293 -20.809 1.00 97.19 72 VAL A C 1
ATOM 595 O O . VAL A 1 72 ? 18.509 1.902 -21.239 1.00 97.19 72 VAL A O 1
ATOM 598 N N . LEU A 1 73 ? 20.711 1.580 -21.234 1.00 97.00 73 LEU A N 1
ATOM 599 C CA . LEU A 1 73 ? 20.984 2.660 -22.189 1.00 97.00 73 LEU A CA 1
ATOM 600 C C . LEU A 1 73 ? 20.499 2.376 -23.621 1.00 97.00 73 LEU A C 1
ATOM 602 O O . LEU A 1 73 ? 20.445 3.316 -24.414 1.00 97.00 73 LEU A O 1
ATOM 606 N N . LYS A 1 74 ? 20.172 1.120 -23.956 1.00 96.69 74 LYS A N 1
ATOM 607 C CA . LYS A 1 74 ? 19.572 0.746 -25.247 1.00 96.69 74 LYS A CA 1
ATOM 608 C C . LYS A 1 74 ? 18.056 0.938 -25.270 1.00 96.69 74 LYS A C 1
ATOM 610 O O . LYS A 1 74 ? 17.498 1.054 -26.357 1.00 96.69 74 LYS A O 1
ATOM 615 N N . ASP A 1 75 ? 17.400 0.963 -24.110 1.00 94.94 75 ASP A N 1
ATOM 616 C CA . ASP A 1 75 ? 15.972 1.265 -24.016 1.00 94.94 75 ASP A CA 1
ATOM 617 C C . ASP A 1 75 ? 15.696 2.689 -24.544 1.00 94.94 75 ASP A C 1
ATOM 619 O O . ASP A 1 75 ? 16.392 3.625 -24.131 1.00 94.94 75 ASP A O 1
ATOM 623 N N . PRO A 1 76 ? 14.687 2.899 -25.417 1.00 93.88 76 PRO A N 1
ATOM 624 C CA . PRO A 1 76 ? 14.359 4.216 -25.970 1.00 93.88 76 PRO A CA 1
ATOM 625 C C . PRO A 1 76 ? 14.148 5.307 -24.917 1.00 93.88 76 PRO A C 1
ATOM 627 O O . PRO A 1 76 ? 14.441 6.479 -25.166 1.00 93.88 76 PRO A O 1
ATOM 630 N N . TYR A 1 77 ? 13.666 4.931 -23.730 1.00 94.06 77 TYR A N 1
ATOM 631 C CA . TYR A 1 77 ? 13.440 5.859 -22.626 1.00 94.06 77 TYR A CA 1
ATOM 632 C C . TYR A 1 77 ? 14.568 5.875 -21.594 1.00 94.06 77 TYR A C 1
ATOM 634 O O . TYR A 1 77 ? 14.601 6.790 -20.771 1.00 94.06 77 TYR A O 1
ATOM 642 N N . LYS A 1 78 ? 15.508 4.927 -21.662 1.00 95.31 78 LYS A N 1
ATOM 643 C CA . LYS A 1 78 ? 16.592 4.702 -20.696 1.00 95.31 78 LYS A CA 1
ATOM 644 C C . LYS A 1 78 ? 16.077 4.436 -19.276 1.00 95.31 78 LYS A C 1
ATOM 646 O O . LYS A 1 78 ? 16.662 4.911 -18.303 1.00 95.31 78 LYS A O 1
ATOM 651 N N . LEU A 1 79 ? 14.950 3.730 -19.169 1.00 94.69 79 LEU A N 1
ATOM 652 C CA . LEU A 1 79 ? 14.235 3.446 -17.918 1.00 94.69 79 LEU A CA 1
ATOM 653 C C . LEU A 1 79 ? 13.957 1.955 -17.689 1.00 94.69 79 LEU A C 1
ATOM 655 O O . LEU A 1 79 ? 13.373 1.608 -16.663 1.00 94.69 79 LEU A O 1
ATOM 659 N N . ASP A 1 80 ? 14.371 1.077 -18.603 1.00 95.44 80 ASP A N 1
ATOM 660 C CA . ASP A 1 80 ? 14.274 -0.373 -18.420 1.00 95.44 80 ASP A CA 1
ATOM 661 C C . ASP A 1 80 ? 15.349 -0.882 -17.441 1.00 95.44 80 ASP A C 1
ATOM 663 O O . ASP A 1 80 ? 16.402 -1.379 -17.838 1.00 95.44 80 ASP A O 1
ATOM 667 N N . PHE A 1 81 ? 15.127 -0.664 -16.142 1.00 96.00 81 PHE A N 1
ATOM 668 C CA . PHE A 1 81 ? 16.144 -0.859 -15.105 1.00 96.00 81 PHE A CA 1
ATOM 669 C C . PHE A 1 81 ? 16.269 -2.287 -14.576 1.00 96.00 81 PHE A C 1
ATOM 671 O O . PHE A 1 81 ? 17.320 -2.624 -14.029 1.00 96.00 81 PHE A O 1
ATOM 678 N N . PHE A 1 82 ? 15.226 -3.110 -14.654 1.00 96.94 82 PHE A N 1
ATOM 679 C CA . PHE A 1 82 ? 15.200 -4.392 -13.955 1.00 96.94 82 PHE A CA 1
ATOM 680 C C . PHE A 1 82 ? 14.268 -5.407 -14.610 1.00 96.94 82 PHE A C 1
ATOM 682 O O . PHE A 1 82 ? 13.336 -5.044 -15.320 1.00 96.94 82 PHE A O 1
ATOM 689 N N . ASP A 1 83 ? 14.514 -6.678 -14.308 1.00 97.56 83 ASP A N 1
ATOM 690 C CA . ASP A 1 83 ? 13.582 -7.777 -14.549 1.00 97.56 83 ASP A CA 1
ATOM 691 C C . ASP A 1 83 ? 12.935 -8.197 -13.226 1.00 97.56 83 ASP A C 1
ATOM 693 O O . ASP A 1 83 ? 13.590 -8.196 -12.178 1.00 97.56 83 ASP A O 1
ATOM 697 N N . ILE A 1 84 ? 11.656 -8.569 -13.268 1.00 96.75 84 ILE A N 1
ATOM 698 C CA . ILE A 1 84 ? 10.989 -9.234 -12.144 1.00 96.75 84 ILE A CA 1
ATOM 699 C C . ILE A 1 84 ? 11.390 -10.706 -12.196 1.00 96.75 84 ILE A C 1
ATOM 701 O O . ILE A 1 84 ? 11.185 -11.361 -13.215 1.00 96.75 84 ILE A O 1
ATOM 705 N N . ILE A 1 85 ? 11.971 -11.212 -11.111 1.00 98.19 85 ILE A N 1
ATOM 706 C CA . ILE A 1 85 ? 12.475 -12.591 -11.048 1.00 98.19 85 ILE A CA 1
ATOM 707 C C . ILE A 1 85 ? 11.670 -13.481 -10.102 1.00 98.19 85 ILE A C 1
ATOM 709 O O . ILE A 1 85 ? 11.729 -14.698 -10.238 1.00 98.19 85 ILE A O 1
ATOM 713 N N . ASP A 1 86 ? 10.929 -12.891 -9.163 1.00 97.62 86 ASP A N 1
ATOM 714 C CA . ASP A 1 86 ? 10.026 -13.609 -8.261 1.00 97.62 86 ASP A CA 1
ATOM 715 C C . ASP A 1 86 ? 9.010 -12.640 -7.628 1.00 97.62 86 ASP A C 1
ATOM 717 O O . ASP A 1 86 ? 9.113 -11.414 -7.772 1.00 97.62 86 ASP A O 1
ATOM 721 N N . TYR A 1 87 ? 8.040 -13.180 -6.896 1.00 95.75 87 TYR A N 1
ATOM 722 C CA . TYR A 1 87 ? 7.077 -12.420 -6.115 1.00 95.75 87 TYR A CA 1
ATOM 723 C C . TYR A 1 87 ? 6.723 -13.119 -4.796 1.00 95.75 87 TYR A C 1
ATOM 725 O O . TYR A 1 87 ? 6.630 -14.341 -4.692 1.00 95.75 87 TYR A O 1
ATOM 733 N N . LEU A 1 88 ? 6.461 -12.315 -3.769 1.00 96.12 88 LEU A N 1
ATOM 734 C CA . LEU A 1 88 ? 6.014 -12.770 -2.462 1.00 96.12 88 LEU A CA 1
ATOM 735 C C . LEU A 1 88 ? 4.608 -12.214 -2.191 1.00 96.12 88 LEU A C 1
ATOM 737 O O . LEU A 1 88 ? 4.466 -11.002 -2.024 1.00 96.12 88 LEU A O 1
ATOM 741 N N . PRO A 1 89 ? 3.568 -13.066 -2.143 1.00 94.31 89 PRO A N 1
ATOM 742 C CA . PRO A 1 89 ? 2.211 -12.648 -1.810 1.00 94.31 89 PRO A CA 1
ATOM 743 C C . PRO A 1 89 ? 2.144 -11.940 -0.456 1.00 94.31 89 PRO A C 1
ATOM 745 O O . PRO A 1 89 ? 2.799 -12.370 0.498 1.00 94.31 89 PRO A O 1
ATOM 748 N N . GLY A 1 90 ? 1.286 -10.923 -0.349 1.00 90.25 90 GLY A N 1
ATOM 749 C CA . GLY A 1 90 ? 1.180 -10.075 0.845 1.00 90.25 90 GLY A CA 1
ATOM 750 C C . GLY A 1 90 ? 0.959 -10.844 2.152 1.00 90.25 90 GLY A C 1
ATOM 751 O O . GLY A 1 90 ? 1.569 -10.526 3.170 1.00 90.25 90 GLY A O 1
ATOM 752 N N . GLY A 1 91 ? 0.155 -11.912 2.117 1.00 89.62 91 GLY A N 1
ATOM 753 C CA . GLY A 1 91 ? -0.096 -12.768 3.283 1.00 89.62 91 GLY A CA 1
ATOM 754 C C . GLY A 1 91 ? 1.125 -13.555 3.778 1.00 89.62 91 GLY A C 1
ATOM 755 O O . GLY A 1 91 ? 1.127 -13.994 4.921 1.00 89.62 91 GLY A O 1
ATOM 756 N N . ARG A 1 92 ? 2.160 -13.723 2.942 1.00 91.19 92 ARG A N 1
ATOM 757 C CA . ARG A 1 92 ? 3.441 -14.347 3.320 1.00 91.19 92 ARG A CA 1
ATOM 758 C C . ARG A 1 92 ? 4.520 -13.324 3.675 1.00 91.19 92 ARG A C 1
ATOM 760 O O . ARG A 1 92 ? 5.437 -13.663 4.410 1.00 91.19 92 ARG A O 1
ATOM 767 N N . SER A 1 93 ? 4.448 -12.107 3.132 1.00 89.75 93 SER A N 1
ATOM 768 C CA . SER A 1 93 ? 5.450 -11.060 3.375 1.00 89.75 93 SER A CA 1
ATOM 769 C C . SER A 1 93 ? 5.150 -10.196 4.596 1.00 89.75 93 SER A C 1
ATOM 771 O O . SER A 1 93 ? 6.064 -9.631 5.191 1.00 89.75 93 SER A O 1
ATOM 773 N N . ALA A 1 94 ? 3.873 -10.010 4.926 1.00 93.69 94 ALA A N 1
ATOM 774 C CA . ALA A 1 94 ? 3.472 -9.146 6.022 1.00 93.69 94 ALA A CA 1
ATOM 775 C C . ALA A 1 94 ? 3.602 -9.859 7.371 1.00 93.69 94 ALA A C 1
ATOM 777 O O . ALA A 1 94 ? 3.257 -11.031 7.498 1.00 93.69 94 ALA A O 1
ATOM 778 N N . ARG A 1 95 ? 4.011 -9.106 8.400 1.00 94.12 95 ARG A N 1
ATOM 779 C CA . A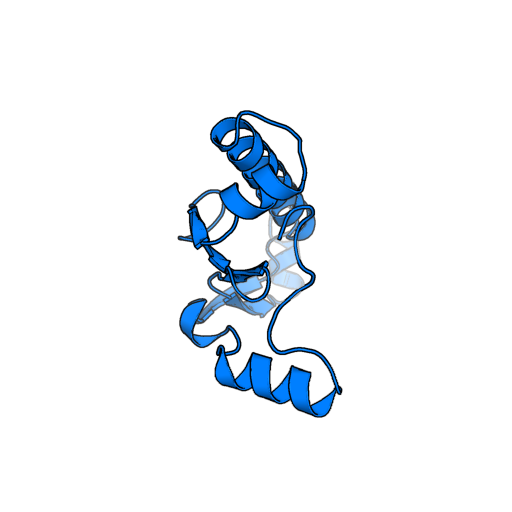RG A 1 95 ? 4.003 -9.575 9.793 1.00 94.12 95 ARG A CA 1
ATOM 780 C C . ARG A 1 95 ? 2.626 -10.099 10.179 1.00 94.12 95 ARG A C 1
ATOM 782 O O . ARG A 1 95 ? 1.614 -9.477 9.842 1.00 94.12 95 ARG A O 1
ATOM 789 N N . THR A 1 96 ? 2.590 -11.198 10.911 1.00 95.50 96 THR A N 1
ATOM 790 C CA . THR A 1 96 ? 1.378 -11.756 11.513 1.00 95.50 96 THR A CA 1
ATOM 791 C C . THR A 1 96 ? 0.865 -10.870 12.652 1.00 95.50 96 THR A C 1
ATOM 793 O O . THR A 1 96 ? 1.567 -9.986 13.149 1.00 95.50 96 THR A O 1
ATOM 796 N N . TYR A 1 97 ? -0.377 -11.108 13.084 1.00 96.38 97 TYR A N 1
ATOM 797 C CA . TYR A 1 97 ? -0.944 -10.415 14.244 1.00 96.38 97 TYR A CA 1
ATOM 798 C C . TYR A 1 97 ? -0.145 -10.694 15.528 1.00 96.38 97 TYR A C 1
ATOM 800 O O . TYR A 1 97 ? 0.128 -9.770 16.290 1.00 96.38 97 TYR A O 1
ATOM 808 N N . GLU A 1 98 ? 0.291 -11.939 15.739 1.00 97.56 98 GLU A N 1
ATOM 809 C CA . GLU A 1 98 ? 1.061 -12.322 16.930 1.00 97.56 98 GLU A CA 1
ATOM 810 C C . GLU A 1 98 ? 2.458 -11.693 16.958 1.00 97.56 98 GLU A C 1
ATOM 812 O O . GLU A 1 98 ? 2.901 -11.229 18.010 1.00 97.56 98 GLU A O 1
ATOM 817 N N . GLU A 1 99 ? 3.139 -11.602 15.811 1.00 97.19 99 GLU A N 1
ATOM 818 C CA . GLU A 1 99 ? 4.409 -10.869 15.704 1.00 97.19 99 GLU A CA 1
ATOM 819 C C . GLU A 1 99 ? 4.211 -9.380 16.002 1.00 97.19 99 GLU A C 1
ATOM 821 O O . GLU A 1 99 ? 4.919 -8.819 16.837 1.00 97.19 99 GLU A O 1
ATOM 826 N N . TRP A 1 100 ? 3.200 -8.749 15.392 1.00 97.38 100 TRP A N 1
ATOM 827 C CA . TRP A 1 100 ? 2.872 -7.343 15.643 1.00 97.38 100 TRP A CA 1
ATOM 828 C C . TRP A 1 100 ? 2.557 -7.080 17.123 1.00 97.38 100 TRP A C 1
ATOM 830 O O . TRP A 1 100 ? 3.055 -6.119 17.712 1.00 97.38 100 TRP A O 1
ATOM 840 N N . LYS A 1 101 ? 1.780 -7.962 17.757 1.00 98.00 101 LYS A N 1
ATOM 841 C CA . LYS A 1 101 ? 1.430 -7.883 19.179 1.00 98.00 101 LYS A CA 1
ATOM 842 C C . LYS A 1 101 ? 2.659 -8.054 20.072 1.00 98.00 101 LYS A C 1
ATOM 844 O O . LYS A 1 101 ? 2.834 -7.295 21.023 1.00 98.00 101 LYS A O 1
ATOM 849 N N . THR A 1 102 ? 3.520 -9.016 19.748 1.00 98.12 102 THR A N 1
ATOM 850 C CA . THR A 1 102 ? 4.772 -9.284 20.468 1.00 98.12 102 THR A CA 1
ATOM 851 C C . THR A 1 102 ? 5.705 -8.077 20.422 1.00 98.12 102 THR A C 1
ATOM 853 O O . THR A 1 102 ? 6.238 -7.680 21.458 1.00 98.12 102 THR A O 1
ATOM 856 N N . ASP A 1 103 ? 5.867 -7.457 19.251 1.00 96.81 103 ASP A N 1
ATOM 857 C CA . ASP A 1 103 ? 6.686 -6.253 19.080 1.00 96.81 103 ASP A CA 1
ATOM 858 C C . ASP A 1 103 ? 6.155 -5.087 19.924 1.00 96.81 103 ASP A C 1
ATOM 860 O O . ASP A 1 103 ? 6.925 -4.390 20.586 1.00 96.81 103 ASP A O 1
ATOM 864 N N . ARG A 1 104 ? 4.830 -4.897 19.957 1.00 97.50 104 ARG A N 1
ATOM 865 C CA . ARG A 1 104 ? 4.202 -3.827 20.745 1.00 97.50 104 ARG A CA 1
ATOM 866 C C . ARG A 1 104 ? 4.365 -4.036 22.242 1.00 97.50 104 ARG A C 1
ATOM 868 O O . ARG A 1 104 ? 4.744 -3.097 22.934 1.00 97.50 104 ARG A O 1
ATOM 875 N N . LEU A 1 105 ? 4.170 -5.259 22.730 1.00 98.06 105 LEU A N 1
ATOM 876 C CA . LEU A 1 105 ? 4.384 -5.580 24.142 1.00 98.06 105 LEU A CA 1
ATOM 877 C C . LEU A 1 105 ? 5.846 -5.365 24.558 1.00 98.06 105 LEU A C 1
ATOM 879 O O . LEU A 1 105 ? 6.092 -4.766 25.601 1.00 98.06 105 LEU A O 1
ATOM 883 N N . LYS A 1 106 ? 6.817 -5.766 23.723 1.00 98.12 106 LYS A N 1
ATOM 884 C CA . LYS A 1 106 ? 8.248 -5.483 23.958 1.00 98.12 106 LYS A CA 1
ATOM 885 C C . LYS A 1 106 ? 8.547 -3.982 24.027 1.00 98.12 106 LYS A C 1
ATOM 887 O O . LYS A 1 106 ? 9.460 -3.578 24.739 1.00 98.12 106 LYS A O 1
ATOM 892 N N . ALA A 1 107 ? 7.785 -3.172 23.297 1.00 97.44 107 ALA A N 1
ATOM 893 C CA . ALA A 1 107 ? 7.896 -1.718 23.279 1.00 97.44 107 ALA A CA 1
ATOM 894 C C . ALA A 1 107 ? 7.036 -1.008 24.348 1.00 97.44 107 ALA A C 1
ATOM 896 O O . ALA A 1 107 ? 6.943 0.217 24.315 1.00 97.44 107 ALA A O 1
ATOM 897 N N . ASN A 1 108 ? 6.406 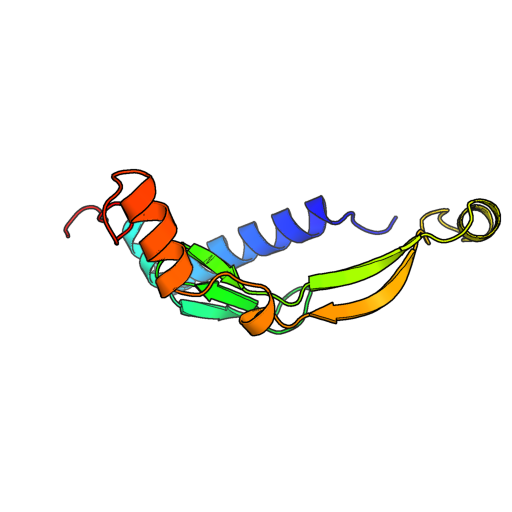-1.735 25.284 1.00 97.88 108 ASN A N 1
ATOM 898 C CA . ASN A 1 108 ? 5.451 -1.193 26.266 1.00 97.88 108 ASN A CA 1
ATOM 899 C C . ASN A 1 108 ? 4.261 -0.438 25.633 1.00 97.88 108 ASN A C 1
ATOM 901 O O . ASN A 1 108 ? 3.749 0.527 26.200 1.00 97.88 108 ASN A O 1
ATOM 905 N N . LEU A 1 109 ? 3.811 -0.874 24.454 1.00 96.75 109 LEU A N 1
ATOM 906 C CA . LEU A 1 109 ? 2.663 -0.319 23.734 1.00 96.75 109 LEU A CA 1
ATOM 907 C C . LEU A 1 109 ? 1.415 -1.210 23.895 1.00 96.75 109 LEU A C 1
ATOM 909 O O . LEU A 1 109 ? 1.539 -2.432 24.020 1.00 96.75 109 LEU A O 1
ATOM 913 N N . PRO A 1 110 ? 0.195 -0.635 23.841 1.00 96.62 110 PRO A N 1
ATOM 914 C CA . PRO A 1 110 ? -1.047 -1.408 23.878 1.00 96.62 110 PRO A CA 1
ATOM 915 C C . PRO A 1 110 ? -1.180 -2.329 22.661 1.00 96.62 110 PRO A C 1
ATOM 917 O O . PRO A 1 110 ? -0.645 -2.044 21.598 1.00 96.62 110 PRO A O 1
ATOM 920 N N . THR A 1 111 ? -1.957 -3.407 22.765 1.00 96.12 111 THR A N 1
ATOM 921 C CA . THR A 1 111 ? -2.172 -4.394 21.679 1.00 96.12 111 THR A CA 1
ATOM 922 C C . THR A 1 111 ? -3.279 -3.997 20.689 1.00 96.12 111 THR A C 1
ATOM 924 O O . THR A 1 111 ? -3.836 -4.833 19.979 1.00 96.12 111 THR A O 1
ATOM 927 N N . TYR A 1 112 ? -3.582 -2.704 20.643 1.00 94.38 112 TYR A N 1
ATOM 928 C CA . TYR A 1 112 ? -4.499 -2.037 19.727 1.00 94.38 112 TYR A CA 1
ATOM 929 C C . TYR A 1 112 ? -3.869 -0.695 19.304 1.00 94.38 112 TYR A C 1
ATOM 931 O O . TYR A 1 112 ? -2.931 -0.216 19.957 1.00 94.38 112 TYR A O 1
ATOM 939 N N . LEU A 1 113 ? -4.325 -0.137 18.181 1.00 92.56 113 LEU A N 1
ATOM 940 C CA . LEU A 1 113 ? -3.968 1.220 17.744 1.00 92.56 113 LEU A CA 1
ATOM 941 C C . LEU A 1 113 ? -4.715 2.272 18.571 1.00 92.56 113 LEU A C 1
ATOM 943 O O . LEU A 1 113 ? -5.521 1.938 19.429 1.00 92.56 113 LEU A O 1
ATOM 947 N N . GLU A 1 114 ? -4.446 3.549 18.350 1.00 90.38 114 GLU A N 1
ATOM 948 C CA . GLU A 1 114 ? -5.174 4.634 18.997 1.00 90.38 114 GLU A CA 1
ATOM 949 C C . GLU A 1 114 ? -6.683 4.498 18.744 1.00 90.38 114 GLU A C 1
ATOM 951 O O . GLU A 1 114 ? -7.124 4.259 17.619 1.00 90.38 114 GLU A O 1
ATOM 956 N N . LYS A 1 115 ? -7.482 4.649 19.806 1.00 91.88 115 LYS A N 1
ATOM 957 C CA . LYS A 1 115 ? -8.941 4.634 19.690 1.00 91.88 115 LYS A CA 1
ATOM 958 C C . LYS A 1 115 ? -9.412 5.782 18.810 1.00 91.88 115 LYS A C 1
ATOM 960 O O . LYS A 1 115 ? -8.908 6.903 18.922 1.00 91.88 115 LYS A O 1
ATOM 965 N N . LEU A 1 116 ? -10.425 5.521 17.993 1.00 91.81 116 LEU A N 1
ATOM 966 C CA . LEU A 1 116 ? -11.061 6.589 17.237 1.00 91.81 116 LEU A CA 1
ATOM 967 C C . LEU A 1 116 ? -11.903 7.468 18.176 1.00 91.81 116 LEU A C 1
ATOM 969 O O . LEU A 1 116 ? -12.434 6.974 19.173 1.00 91.81 116 LEU A O 1
ATOM 973 N N . PRO A 1 117 ? -12.075 8.768 17.874 1.00 89.38 117 PRO A N 1
ATOM 974 C CA . PRO A 1 117 ? -13.001 9.610 18.621 1.00 89.38 117 PRO A CA 1
ATOM 975 C C . PRO A 1 117 ? -14.393 8.963 18.706 1.00 89.38 117 PRO A C 1
ATOM 977 O O . PRO A 1 117 ? -14.998 8.660 17.674 1.00 89.38 117 PRO A O 1
ATOM 980 N N . GLY A 1 118 ? -14.880 8.754 19.935 1.00 81.69 118 GLY A N 1
ATOM 981 C CA . GLY A 1 118 ? -16.171 8.116 20.221 1.00 81.69 118 GLY A CA 1
ATOM 982 C C . GLY A 1 118 ? -16.126 6.627 20.611 1.00 81.69 118 GLY A C 1
ATOM 983 O O . GLY A 1 118 ? -17.194 6.066 20.841 1.00 81.69 118 GLY A O 1
ATOM 984 N N . GLU A 1 119 ? -14.943 6.001 20.697 1.00 79.62 119 GLU A N 1
ATOM 985 C CA . GLU A 1 119 ? -14.718 4.606 21.160 1.00 79.62 119 GLU A CA 1
ATOM 986 C C . GLU A 1 119 ? -14.172 4.472 22.599 1.00 79.62 119 GLU A C 1
ATOM 988 O O . GLU A 1 119 ? -13.610 5.440 23.155 1.00 79.62 119 GLU A O 1
#

Secondary structure (DSSP, 8-state):
-PPPHHHHHHHHHHHHHHHHHHHHTS--HHHHHHHHTT-EE-SSSS-EEE-TTT--EE-PEEEEEEPPHHHHTTSTTS---EEEEEEE-HHHHSPPHHHHHHHHHHTT--SS-PPPTT-

Radius of gyration: 18.49 Å; chains: 1; bounding box: 45×28×52 Å

pLDDT: mean 95.66, std 3.34, range [79.62, 98.81]